Protein AF-A0A954F4W3-F1 (afdb_monomer_lite)

Sequence (181 aa):
MRTLLLSLFGSTILLACSSEPAPPAQDPSNETPPAQVLDAQRPLNFVAPLGWVEREPTQAMRAKEFVVGEAGENPLLVIVAHWPNGVGSLQDNLNRWKGQVGSDDPTLTEYTANGLLATVLDAEGTYQGMTGEAQEGSRLLAAYVESPAGRVDGVYTIKMSGSSEEVTPWVESFHEFIKGL

Structure (mmCIF, N/CA/C/O backbone):
data_AF-A0A954F4W3-F1
#
_entry.id   AF-A0A954F4W3-F1
#
loop_
_atom_site.group_PDB
_atom_site.id
_atom_site.type_symbol
_atom_site.label_atom_id
_atom_site.label_alt_id
_atom_site.label_comp_id
_atom_site.label_asym_id
_atom_site.label_entity_id
_atom_site.label_seq_id
_atom_site.pdbx_PDB_ins_code
_atom_site.Cartn_x
_atom_site.Cartn_y
_atom_site.Cartn_z
_atom_site.occupancy
_atom_site.B_iso_or_equiv
_atom_site.auth_seq_id
_atom_site.auth_comp_id
_atom_site.auth_asym_id
_atom_site.auth_atom_id
_atom_site.pdbx_PDB_model_num
ATOM 1 N N . MET A 1 1 ? 10.739 -8.227 -113.594 1.00 39.19 1 MET A N 1
ATOM 2 C CA . MET A 1 1 ? 11.773 -8.835 -114.460 1.00 39.19 1 MET A CA 1
ATOM 3 C C . MET A 1 1 ? 13.075 -8.082 -114.218 1.00 39.19 1 MET A C 1
ATOM 5 O O . MET A 1 1 ? 13.031 -6.861 -114.229 1.00 39.19 1 MET A O 1
ATOM 9 N N . ARG A 1 2 ? 14.177 -8.824 -114.031 1.00 38.78 2 ARG A N 1
ATOM 10 C CA . ARG A 1 2 ? 15.576 -8.413 -113.781 1.00 38.78 2 ARG A CA 1
ATOM 11 C C . ARG A 1 2 ? 15.995 -8.137 -112.333 1.00 38.78 2 ARG A C 1
ATOM 13 O O . ARG A 1 2 ? 15.214 -7.726 -111.491 1.00 38.78 2 ARG A O 1
ATOM 20 N N . THR A 1 3 ? 17.255 -8.479 -112.104 1.00 40.88 3 THR A N 1
ATOM 21 C CA . THR A 1 3 ? 17.837 -9.204 -110.970 1.00 40.88 3 THR A CA 1
ATOM 22 C C . THR A 1 3 ? 19.231 -8.619 -110.691 1.00 40.88 3 THR A C 1
ATOM 24 O O . THR A 1 3 ? 19.812 -8.038 -111.605 1.00 40.88 3 THR A O 1
ATOM 27 N N . LEU A 1 4 ? 19.771 -8.933 -109.502 1.00 41.62 4 LEU A N 1
ATOM 28 C CA . LEU A 1 4 ? 21.164 -8.825 -109.008 1.00 41.62 4 LEU A CA 1
ATOM 29 C C . LEU A 1 4 ? 21.648 -7.440 -108.536 1.00 41.62 4 LEU A C 1
ATOM 31 O O . LEU A 1 4 ? 21.244 -6.438 -109.106 1.00 41.62 4 LEU A O 1
ATOM 35 N N . LEU A 1 5 ? 22.618 -7.269 -107.621 1.00 44.59 5 LEU A N 1
ATOM 36 C CA . LEU A 1 5 ? 23.282 -7.984 -106.491 1.00 44.59 5 LEU A CA 1
ATOM 37 C C . LEU A 1 5 ? 24.664 -7.286 -106.342 1.00 44.59 5 LEU A C 1
ATOM 39 O O . LEU A 1 5 ? 25.296 -7.124 -107.380 1.00 44.59 5 LEU A O 1
ATOM 43 N N . LEU A 1 6 ? 25.124 -6.954 -105.117 1.00 36.81 6 LEU A N 1
ATOM 44 C CA . LEU A 1 6 ? 26.523 -6.795 -104.583 1.00 36.81 6 LEU A CA 1
ATOM 45 C C . LEU A 1 6 ? 26.567 -5.630 -103.558 1.00 36.81 6 LEU A C 1
ATOM 47 O O . LEU A 1 6 ? 26.129 -4.537 -103.891 1.00 36.81 6 LEU A O 1
ATOM 51 N N . SER A 1 7 ? 26.890 -5.812 -102.260 1.00 39.75 7 SER A N 1
ATOM 52 C CA . SER A 1 7 ? 28.219 -6.058 -101.621 1.00 39.75 7 SER A CA 1
ATOM 53 C C . SER A 1 7 ? 29.262 -4.972 -101.953 1.00 39.75 7 SER A C 1
ATOM 55 O O . SER A 1 7 ? 29.403 -4.649 -103.120 1.00 39.75 7 SER A O 1
ATOM 57 N N . LEU A 1 8 ? 30.081 -4.392 -101.059 1.00 39.44 8 LEU A N 1
ATOM 58 C CA . LEU A 1 8 ? 30.388 -4.547 -99.623 1.00 39.44 8 LEU A CA 1
ATOM 59 C C . LEU A 1 8 ? 31.300 -3.349 -99.188 1.00 39.44 8 LEU A C 1
ATOM 61 O O . LEU A 1 8 ? 31.829 -2.665 -100.060 1.00 39.44 8 LEU A O 1
ATOM 65 N N . PHE A 1 9 ? 31.576 -3.222 -97.875 1.00 40.16 9 PHE A N 1
ATOM 66 C CA . PHE A 1 9 ? 32.598 -2.386 -97.182 1.00 40.16 9 PHE A CA 1
ATOM 67 C C . PHE A 1 9 ? 32.405 -0.854 -97.186 1.00 40.16 9 PHE A C 1
ATOM 69 O O . PHE A 1 9 ? 32.064 -0.261 -98.194 1.00 40.16 9 PHE A O 1
ATOM 76 N N . GLY A 1 10 ? 32.649 -0.098 -96.115 1.00 33.91 10 GLY A N 1
ATOM 77 C CA . GLY A 1 10 ? 33.162 -0.361 -94.770 1.00 33.91 10 GLY A CA 1
ATOM 78 C C . GLY A 1 10 ? 33.492 0.994 -94.118 1.00 33.91 10 GLY A C 1
ATOM 79 O O . GLY A 1 10 ? 33.820 1.931 -94.836 1.00 33.91 10 GLY A O 1
ATOM 80 N N . SER A 1 11 ? 33.395 1.128 -92.793 1.00 43.56 11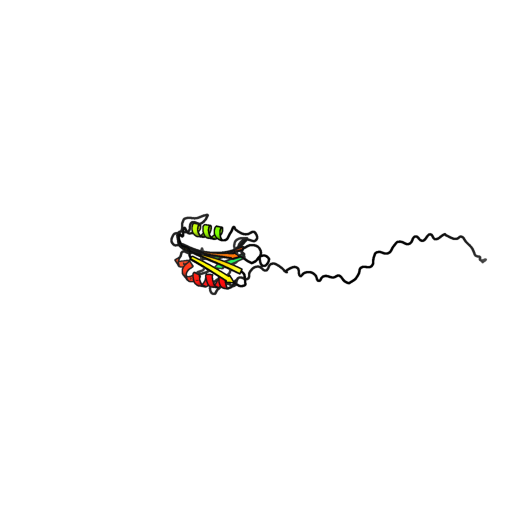 SER A N 1
ATOM 81 C CA . SER A 1 11 ? 34.326 1.971 -92.027 1.00 43.56 11 SER A CA 1
ATOM 82 C C . SER A 1 11 ? 34.156 1.765 -90.526 1.00 43.56 11 SER A C 1
ATOM 84 O O . SER A 1 11 ? 33.053 1.666 -89.995 1.00 43.56 11 SER A O 1
ATOM 86 N N . THR A 1 12 ? 35.307 1.662 -89.887 1.00 44.88 12 THR A N 1
ATOM 87 C CA . THR A 1 12 ? 35.590 1.227 -88.526 1.00 44.88 12 THR A CA 1
ATOM 88 C C . THR A 1 12 ? 35.232 2.311 -87.507 1.00 44.88 12 THR A C 1
ATOM 90 O O . THR A 1 12 ? 35.712 3.437 -87.613 1.00 44.88 12 THR A O 1
ATOM 93 N N . ILE A 1 13 ? 34.433 1.971 -86.491 1.00 53.12 13 ILE A N 1
ATOM 94 C CA . ILE A 1 13 ? 34.210 2.810 -85.304 1.00 53.12 13 ILE A CA 1
ATOM 95 C C . ILE A 1 13 ? 35.250 2.417 -84.250 1.00 53.12 13 ILE A C 1
ATOM 97 O O . ILE A 1 13 ? 35.349 1.252 -83.868 1.00 53.12 13 ILE A O 1
ATOM 101 N N . LEU A 1 14 ? 36.041 3.394 -83.802 1.00 46.94 14 LEU A N 1
ATOM 102 C CA . LEU A 1 14 ? 36.984 3.259 -82.694 1.00 46.94 14 LEU A CA 1
ATOM 103 C C . LEU A 1 14 ? 36.215 3.051 -81.379 1.00 46.94 14 LEU A C 1
ATOM 105 O O . LEU A 1 14 ? 35.498 3.941 -80.925 1.00 46.94 14 LEU A O 1
ATOM 109 N N . LEU A 1 15 ? 36.391 1.875 -80.772 1.00 41.41 15 LEU A N 1
ATOM 110 C CA . LEU A 1 15 ? 36.064 1.608 -79.372 1.00 41.41 15 LEU A CA 1
ATOM 111 C C . LEU A 1 15 ? 37.052 2.365 -78.475 1.00 41.41 15 LEU A C 1
ATOM 113 O O . LEU A 1 15 ? 38.248 2.077 -78.491 1.00 41.41 15 LEU A O 1
ATOM 117 N N . ALA A 1 16 ? 36.543 3.267 -77.640 1.00 42.44 16 ALA A N 1
ATOM 118 C CA . ALA A 1 16 ? 37.202 3.661 -76.402 1.00 42.44 16 ALA A CA 1
ATOM 119 C C . ALA A 1 16 ? 36.425 3.017 -75.245 1.00 42.44 16 ALA A C 1
ATOM 121 O O . ALA A 1 16 ? 35.358 3.489 -74.858 1.00 42.44 16 ALA A O 1
ATOM 122 N N . CYS A 1 17 ? 36.936 1.895 -74.736 1.00 36.06 17 CYS A N 1
ATOM 123 C CA . CYS A 1 17 ? 36.480 1.301 -73.485 1.00 36.06 17 CYS A CA 1
ATOM 124 C C . CYS A 1 17 ? 37.125 2.063 -72.322 1.00 36.06 17 CYS A C 1
ATOM 126 O O . CYS A 1 17 ? 38.333 1.956 -72.122 1.00 36.06 17 CYS A O 1
ATOM 128 N N . SER A 1 18 ? 36.334 2.790 -71.535 1.00 43.50 18 SER A N 1
ATOM 129 C CA . SER A 1 18 ? 36.716 3.155 -70.169 1.00 43.50 18 SER A CA 1
ATOM 130 C C . SER A 1 18 ? 36.106 2.128 -69.220 1.00 43.50 18 SER A C 1
ATOM 132 O O . SER A 1 18 ? 34.891 1.980 -69.148 1.00 43.50 18 SER A O 1
ATOM 134 N N . SER A 1 19 ? 36.966 1.377 -68.540 1.00 50.88 19 SER A N 1
ATOM 135 C CA . SER A 1 19 ? 36.615 0.428 -67.486 1.00 50.88 19 SER A CA 1
ATOM 136 C C . SER A 1 19 ? 36.290 1.171 -66.188 1.00 50.88 19 SER A C 1
ATOM 138 O O . SER A 1 19 ? 37.152 1.863 -65.645 1.00 50.88 19 SER A O 1
ATOM 140 N N . GLU A 1 20 ? 35.065 1.011 -65.698 1.00 57.09 20 GLU A N 1
ATOM 141 C CA . GLU A 1 20 ? 34.613 1.465 -64.379 1.00 57.09 20 GLU A CA 1
ATOM 142 C C . GLU A 1 20 ? 35.130 0.498 -63.290 1.00 57.09 20 GLU A C 1
ATOM 144 O O . GLU A 1 20 ? 35.130 -0.717 -63.521 1.00 57.09 20 GLU A O 1
ATOM 149 N N . PRO A 1 21 ? 35.625 0.972 -62.129 1.00 49.41 21 PRO A N 1
ATOM 150 C CA . PRO A 1 21 ? 36.117 0.077 -61.089 1.00 49.41 21 PRO A CA 1
ATOM 151 C C . PRO A 1 21 ? 34.953 -0.633 -60.386 1.00 49.41 21 PRO A C 1
ATOM 153 O O . PRO A 1 21 ? 33.940 -0.022 -60.051 1.00 49.41 21 PRO A O 1
ATOM 156 N N . ALA A 1 22 ? 35.118 -1.933 -60.142 1.00 51.53 22 ALA A N 1
ATOM 157 C CA . ALA A 1 22 ? 34.153 -2.739 -59.406 1.00 51.53 22 ALA A CA 1
ATOM 158 C C . ALA A 1 22 ? 34.025 -2.270 -57.938 1.00 51.53 22 ALA A C 1
ATOM 160 O O . ALA A 1 22 ? 35.031 -1.883 -57.334 1.00 51.53 22 ALA A O 1
ATOM 161 N N . PRO A 1 23 ? 32.821 -2.334 -57.339 1.00 55.75 23 PRO A N 1
ATOM 162 C CA . PRO A 1 23 ? 32.640 -2.076 -55.914 1.00 55.75 23 PRO A CA 1
ATOM 163 C C . PRO A 1 23 ? 33.384 -3.129 -55.070 1.00 55.75 23 PRO A C 1
ATOM 165 O O . PRO A 1 23 ? 33.550 -4.269 -55.516 1.00 55.75 23 PRO A O 1
ATOM 168 N N . PRO A 1 24 ? 33.848 -2.778 -53.857 1.00 46.62 24 PRO A N 1
ATOM 169 C CA . PRO A 1 24 ? 34.595 -3.703 -53.017 1.00 46.62 24 PRO A CA 1
ATOM 170 C C . PRO A 1 24 ? 33.722 -4.893 -52.598 1.00 46.62 24 PRO A C 1
ATOM 172 O O . PRO A 1 24 ? 32.568 -4.731 -52.201 1.00 46.62 24 PRO A O 1
ATOM 175 N N . ALA A 1 25 ? 34.300 -6.092 -52.678 1.00 49.34 25 ALA A N 1
ATOM 176 C CA . ALA A 1 25 ? 33.696 -7.323 -52.189 1.00 49.34 25 ALA A CA 1
ATOM 177 C C . ALA A 1 25 ? 33.474 -7.239 -50.669 1.00 49.34 25 ALA A C 1
ATOM 179 O O . ALA A 1 25 ? 34.405 -6.936 -49.921 1.00 49.34 25 ALA A O 1
ATOM 180 N N . GLN A 1 26 ? 32.245 -7.501 -50.218 1.00 47.31 26 GLN A N 1
ATOM 181 C CA . GLN A 1 26 ? 31.920 -7.617 -48.799 1.00 47.31 26 GLN A CA 1
ATOM 182 C C . GLN A 1 26 ? 32.343 -9.001 -48.286 1.00 47.31 26 GLN A C 1
ATOM 184 O O . GLN A 1 26 ? 31.954 -10.026 -48.844 1.00 47.31 26 GLN A O 1
ATOM 189 N N . ASP A 1 27 ? 33.162 -9.008 -47.237 1.00 49.12 27 ASP A N 1
ATOM 190 C CA . ASP A 1 27 ? 33.569 -10.189 -46.473 1.00 49.12 27 ASP A CA 1
ATOM 191 C C . ASP A 1 27 ? 32.347 -10.773 -45.729 1.00 49.12 27 ASP A C 1
ATOM 193 O O . ASP A 1 27 ? 31.672 -10.018 -45.022 1.00 49.12 27 ASP A O 1
ATOM 197 N N . PRO A 1 28 ? 32.017 -12.074 -45.855 1.00 49.97 28 PRO A N 1
ATOM 198 C CA . PRO A 1 28 ? 30.838 -12.653 -45.210 1.00 49.97 28 PRO A CA 1
ATOM 199 C C . PRO A 1 28 ? 31.025 -12.940 -43.707 1.00 49.97 28 PRO A C 1
ATOM 201 O O . PRO A 1 28 ? 30.195 -13.620 -43.109 1.00 49.97 28 PRO A O 1
ATOM 204 N N . SER A 1 29 ? 32.087 -12.443 -43.068 1.00 50.00 29 SER A N 1
ATOM 205 C CA . SER A 1 29 ? 32.498 -12.897 -41.731 1.00 50.00 29 SER A CA 1
ATOM 206 C C . SER A 1 29 ? 32.352 -11.843 -40.629 1.00 50.00 29 SER A C 1
ATOM 208 O O . SER A 1 29 ? 33.219 -11.743 -39.764 1.00 50.00 29 SER A O 1
ATOM 210 N N . ASN A 1 30 ? 31.278 -11.046 -40.633 1.00 48.19 30 ASN A N 1
ATOM 211 C CA . ASN A 1 30 ? 30.960 -10.189 -39.483 1.00 48.19 30 ASN A CA 1
ATOM 212 C C . ASN A 1 30 ? 29.452 -9.947 -39.310 1.00 48.19 30 ASN A C 1
ATOM 214 O O . ASN A 1 30 ? 29.000 -8.809 -39.199 1.00 48.19 30 ASN A O 1
ATOM 218 N N . GLU A 1 31 ? 28.662 -11.020 -39.269 1.00 47.19 31 GLU A N 1
ATOM 219 C CA . GLU A 1 31 ? 27.341 -10.955 -38.645 1.00 47.19 31 GLU A CA 1
ATOM 220 C C . GLU A 1 31 ? 27.507 -11.228 -37.148 1.00 47.19 31 GLU A C 1
ATOM 222 O O . GLU A 1 31 ? 27.496 -12.367 -36.682 1.00 47.19 31 GLU A O 1
ATOM 227 N N . THR A 1 32 ? 27.685 -10.157 -36.372 1.00 50.59 32 THR A N 1
ATOM 228 C CA . THR A 1 32 ? 27.298 -10.185 -34.960 1.00 50.59 32 THR A CA 1
ATOM 229 C C . THR A 1 32 ? 25.833 -10.630 -34.932 1.00 50.59 32 THR A C 1
ATOM 231 O O . THR A 1 32 ? 25.023 -9.988 -35.610 1.00 50.59 32 THR A O 1
ATOM 234 N N . PRO A 1 33 ? 25.460 -11.702 -34.202 1.00 55.59 33 PRO A N 1
ATOM 235 C CA . PRO A 1 33 ? 24.056 -12.058 -34.038 1.00 55.59 33 PRO A CA 1
ATOM 236 C C . PRO A 1 33 ? 23.304 -10.804 -33.598 1.00 55.59 33 PRO A C 1
ATOM 238 O O . PRO A 1 33 ? 23.875 -10.052 -32.799 1.00 55.59 33 PRO A O 1
ATOM 241 N N . PRO A 1 34 ? 22.072 -10.543 -34.074 1.00 49.78 34 PRO A N 1
ATOM 242 C CA . PRO A 1 34 ? 21.285 -9.454 -33.526 1.00 49.78 34 PRO A CA 1
ATOM 243 C C . PRO A 1 34 ? 21.339 -9.604 -32.011 1.00 49.78 34 PRO A C 1
ATOM 245 O O . PRO A 1 34 ? 20.929 -10.642 -31.481 1.00 49.78 34 PRO A O 1
ATOM 248 N N . ALA A 1 35 ? 21.931 -8.617 -31.326 1.00 53.00 35 ALA A N 1
ATOM 249 C CA . ALA A 1 35 ? 21.759 -8.495 -29.893 1.00 53.00 35 ALA A CA 1
ATOM 250 C C . ALA A 1 35 ? 20.258 -8.629 -29.700 1.00 53.00 35 ALA A C 1
ATOM 252 O O . ALA A 1 35 ? 19.507 -7.895 -30.349 1.00 53.00 35 ALA A O 1
ATOM 253 N N . GLN A 1 36 ? 19.837 -9.649 -28.952 1.00 48.06 36 GLN A N 1
ATOM 254 C CA . GLN A 1 36 ? 18.427 -9.850 -28.692 1.00 48.06 36 GLN A CA 1
ATOM 255 C C . GLN A 1 36 ? 17.942 -8.515 -28.152 1.00 48.06 36 GLN A C 1
ATOM 257 O O . GLN A 1 36 ? 18.393 -8.081 -27.092 1.00 48.06 36 GLN A O 1
ATOM 262 N N . VAL A 1 37 ? 17.142 -7.812 -28.955 1.00 46.34 37 VAL A N 1
ATOM 263 C CA . VAL A 1 37 ? 16.407 -6.646 -28.496 1.00 46.34 37 VAL A CA 1
ATOM 264 C C . VAL A 1 37 ? 15.700 -7.191 -27.276 1.00 46.34 37 VAL A C 1
ATOM 266 O O . VAL A 1 37 ? 14.956 -8.159 -27.428 1.00 46.34 37 VAL A O 1
ATOM 269 N N . LEU A 1 38 ? 16.083 -6.727 -26.083 1.00 45.88 38 LEU A N 1
ATOM 270 C CA . LEU A 1 38 ? 15.516 -7.234 -24.845 1.00 45.88 38 LEU A CA 1
ATOM 271 C C . LEU A 1 38 ? 14.012 -7.040 -24.990 1.00 45.88 38 LEU A C 1
ATOM 273 O O . LEU A 1 38 ? 13.512 -5.918 -25.061 1.00 45.88 38 LEU A O 1
ATOM 277 N N . ASP A 1 39 ? 13.367 -8.170 -25.225 1.00 45.00 39 ASP A N 1
ATOM 278 C CA . ASP A 1 39 ? 12.029 -8.280 -25.761 1.00 45.00 39 ASP A CA 1
ATOM 279 C C . ASP A 1 39 ? 11.074 -7.669 -24.735 1.00 45.00 39 ASP A C 1
ATOM 281 O O . ASP A 1 39 ? 11.239 -7.912 -23.541 1.00 45.00 39 ASP A O 1
ATOM 285 N N . ALA A 1 40 ? 10.154 -6.829 -25.212 1.00 45.03 40 ALA A N 1
ATOM 286 C CA . ALA A 1 40 ? 9.082 -6.130 -24.500 1.00 45.03 40 ALA A CA 1
ATOM 287 C C . ALA A 1 40 ? 9.103 -6.187 -22.955 1.00 45.03 40 ALA A C 1
ATOM 289 O O . ALA A 1 40 ? 8.853 -7.232 -22.351 1.00 45.03 40 ALA A O 1
ATOM 290 N N . GLN A 1 41 ? 9.254 -5.015 -22.326 1.00 52.56 41 GLN A N 1
ATOM 291 C CA . GLN A 1 41 ? 8.902 -4.756 -20.925 1.00 52.56 41 GLN A CA 1
ATOM 292 C C . GLN A 1 41 ? 7.586 -5.467 -20.580 1.00 52.56 41 GLN A C 1
ATOM 294 O O . GLN A 1 41 ? 6.506 -5.032 -20.987 1.00 52.56 41 GLN A O 1
ATOM 299 N N . ARG A 1 42 ? 7.659 -6.601 -19.877 1.00 58.41 42 ARG A N 1
ATOM 300 C CA . ARG A 1 42 ? 6.444 -7.301 -19.468 1.00 58.41 42 ARG A CA 1
ATOM 301 C C . ARG A 1 42 ? 5.848 -6.534 -18.292 1.00 58.41 42 ARG A C 1
ATOM 303 O O . ARG A 1 42 ? 6.557 -6.349 -17.299 1.00 58.41 42 ARG A O 1
ATOM 310 N N . PRO A 1 43 ? 4.576 -6.103 -18.364 1.00 67.44 43 PRO A N 1
ATOM 311 C CA . PRO A 1 43 ? 3.887 -5.641 -17.170 1.00 67.44 43 PRO A CA 1
ATOM 312 C C . PRO A 1 43 ? 3.954 -6.744 -16.111 1.00 67.44 43 PRO A C 1
ATOM 314 O O . PRO A 1 43 ? 3.931 -7.935 -16.442 1.00 67.44 43 PRO A O 1
ATOM 317 N N . LEU A 1 44 ? 4.080 -6.346 -14.844 1.00 83.12 44 LEU A N 1
ATOM 318 C CA . LEU A 1 44 ? 4.079 -7.304 -13.745 1.00 83.12 44 LEU A CA 1
ATOM 319 C C . LEU A 1 44 ? 2.789 -8.124 -13.781 1.00 83.12 44 LEU A C 1
ATOM 321 O O . LEU A 1 44 ? 1.711 -7.605 -14.082 1.00 83.12 44 LEU A O 1
ATOM 325 N N . ASN A 1 45 ? 2.914 -9.419 -13.503 1.00 84.50 45 ASN A N 1
ATOM 326 C CA . ASN A 1 45 ? 1.752 -10.280 -13.396 1.00 84.50 45 ASN A CA 1
ATOM 327 C C . ASN A 1 45 ? 1.193 -10.170 -11.980 1.00 84.50 45 ASN A C 1
ATOM 329 O O . ASN A 1 45 ? 1.900 -10.433 -11.015 1.00 84.50 45 ASN A O 1
ATOM 333 N N . PHE A 1 46 ? -0.082 -9.819 -11.868 1.00 90.88 46 PHE A N 1
ATOM 334 C CA . PHE A 1 46 ? -0.769 -9.712 -10.589 1.00 90.88 46 PHE A CA 1
ATOM 335 C C . PHE A 1 46 ? -1.780 -10.845 -10.494 1.00 90.88 46 PHE A C 1
ATOM 337 O O . PHE A 1 46 ? -2.729 -10.892 -11.276 1.00 90.88 46 PHE A O 1
ATOM 344 N N . VAL A 1 47 ? -1.573 -11.759 -9.549 1.00 90.88 47 VAL A N 1
ATOM 345 C CA . VAL A 1 47 ? -2.517 -12.846 -9.276 1.00 90.88 47 VAL A CA 1
ATOM 346 C C . VAL A 1 47 ? -3.343 -12.459 -8.061 1.00 90.88 47 VAL A C 1
ATOM 348 O O . VAL A 1 47 ? -2.801 -12.286 -6.973 1.00 90.88 47 VAL A O 1
ATOM 351 N N . ALA A 1 48 ? -4.650 -12.307 -8.255 1.00 91.19 48 ALA A N 1
ATOM 352 C CA . ALA A 1 48 ? -5.570 -11.981 -7.176 1.00 91.19 48 ALA A CA 1
ATOM 353 C C . ALA A 1 48 ? -5.577 -13.101 -6.111 1.00 91.19 48 ALA A C 1
ATOM 355 O O . ALA A 1 48 ? -5.753 -14.273 -6.468 1.00 91.19 48 ALA A O 1
ATOM 356 N N . PRO A 1 49 ? -5.413 -12.775 -4.816 1.00 94.12 49 PRO A N 1
ATOM 357 C CA . PRO A 1 49 ? -5.671 -13.708 -3.727 1.00 94.12 49 PRO A CA 1
ATOM 358 C C . PRO A 1 49 ? -7.121 -14.205 -3.722 1.00 94.12 49 PRO A C 1
ATOM 360 O O . PRO A 1 49 ? -8.019 -13.611 -4.324 1.00 94.12 49 PRO A O 1
ATOM 363 N N . LEU A 1 50 ? -7.374 -15.291 -2.988 1.00 92.12 50 LEU A N 1
ATOM 364 C CA . LEU A 1 50 ? -8.731 -15.799 -2.799 1.00 92.12 50 LEU A CA 1
ATOM 365 C C . LEU A 1 50 ? -9.640 -14.711 -2.200 1.00 92.12 50 LEU A C 1
ATOM 367 O O . LEU A 1 50 ? -9.274 -14.041 -1.238 1.00 92.12 50 LEU A O 1
ATOM 371 N N . GLY A 1 51 ? -10.840 -14.565 -2.762 1.00 91.12 51 GLY A N 1
ATOM 372 C CA . GLY A 1 51 ? -11.830 -13.582 -2.309 1.00 91.12 51 GLY A CA 1
ATOM 373 C C . GLY A 1 51 ? -11.661 -12.184 -2.908 1.00 91.12 51 GLY A C 1
ATOM 374 O O . GLY A 1 51 ? -12.534 -11.347 -2.704 1.00 91.12 51 GLY A O 1
ATOM 375 N N . TRP A 1 52 ? -10.595 -11.935 -3.674 1.00 96.25 52 TRP A N 1
ATOM 376 C CA . TRP A 1 52 ? -10.425 -10.694 -4.424 1.00 96.25 52 TRP A CA 1
ATOM 377 C C . TRP A 1 52 ? -11.049 -10.849 -5.811 1.00 96.25 52 TRP A C 1
ATOM 379 O O . TRP A 1 52 ? -10.805 -11.834 -6.510 1.00 96.25 52 TRP A O 1
ATOM 389 N N . VAL A 1 53 ? -11.846 -9.868 -6.227 1.00 94.88 53 VAL A N 1
ATOM 390 C CA . VAL A 1 53 ? -12.501 -9.862 -7.540 1.00 94.88 53 VAL A CA 1
ATOM 391 C C . VAL A 1 53 ? -11.898 -8.751 -8.384 1.00 94.88 53 VAL A C 1
ATOM 393 O O . VAL A 1 53 ? -12.049 -7.574 -8.066 1.00 94.88 53 VAL A O 1
ATOM 396 N N . GLU A 1 54 ? -11.205 -9.113 -9.462 1.00 94.44 54 GLU A N 1
ATOM 397 C CA . GLU A 1 54 ? -10.682 -8.129 -10.410 1.00 94.44 54 GLU A CA 1
ATOM 398 C C . GLU A 1 54 ? -11.828 -7.406 -11.126 1.00 94.44 54 GLU A C 1
ATOM 400 O O . GLU A 1 54 ? -12.815 -8.024 -11.536 1.00 94.44 54 GLU A O 1
ATOM 405 N N . ARG A 1 55 ? -11.682 -6.091 -11.297 1.00 92.31 55 ARG A N 1
ATOM 406 C CA . ARG A 1 55 ? -12.561 -5.276 -12.131 1.00 92.31 55 ARG A CA 1
ATOM 407 C C . ARG A 1 55 ? -11.757 -4.399 -13.077 1.00 92.31 55 ARG A C 1
ATOM 409 O O . ARG A 1 55 ? -10.585 -4.114 -12.839 1.00 92.31 55 ARG A O 1
ATOM 416 N N . GLU A 1 56 ? -12.425 -3.930 -14.124 1.00 91.94 56 GLU A N 1
ATOM 417 C CA . GLU A 1 56 ? -11.833 -2.980 -15.063 1.00 91.94 56 GLU A CA 1
ATOM 418 C C . GLU A 1 56 ? -11.374 -1.707 -14.329 1.00 91.94 56 GLU A C 1
ATOM 420 O O . GLU A 1 56 ? -12.178 -1.087 -13.616 1.00 91.94 56 GLU A O 1
ATOM 425 N N . PRO A 1 57 ? -10.097 -1.302 -14.470 1.00 91.19 57 PRO A N 1
ATOM 426 C CA . PRO A 1 57 ? -9.592 -0.109 -13.815 1.00 91.19 57 PRO A CA 1
ATOM 427 C C . PRO A 1 57 ? -10.321 1.149 -14.285 1.00 91.19 57 PRO A C 1
ATOM 429 O O . PRO A 1 57 ? -10.507 1.397 -15.475 1.00 91.19 57 PRO A O 1
ATOM 432 N N . THR A 1 58 ? -10.700 1.995 -13.334 1.00 84.06 58 THR A N 1
ATOM 433 C CA . THR A 1 58 ? -11.539 3.174 -13.622 1.00 84.06 58 THR A CA 1
ATOM 434 C C . THR A 1 58 ? -10.744 4.421 -14.027 1.00 84.06 58 THR A C 1
ATOM 436 O O . THR A 1 58 ? -11.331 5.454 -14.347 1.00 84.06 58 THR A O 1
ATOM 439 N N . GLN A 1 59 ? -9.406 4.364 -13.994 1.00 85.44 59 GLN A N 1
ATOM 440 C CA . GLN A 1 59 ? -8.515 5.505 -14.240 1.00 85.44 59 GLN A CA 1
ATOM 441 C C . GLN A 1 59 ? -7.248 5.071 -14.986 1.00 85.44 59 GLN A C 1
ATOM 443 O O . GLN A 1 59 ? -6.694 4.016 -14.696 1.00 85.44 59 GLN A O 1
ATOM 448 N N . ALA A 1 60 ? -6.739 5.927 -15.879 1.00 73.31 60 ALA A N 1
ATOM 449 C CA . ALA A 1 60 ? -5.644 5.599 -16.804 1.00 73.31 60 ALA A CA 1
ATOM 450 C C . ALA A 1 60 ? -4.323 5.153 -16.141 1.00 73.31 60 ALA A C 1
ATOM 452 O O . ALA A 1 60 ? -3.547 4.437 -16.759 1.00 73.31 60 ALA A O 1
ATOM 453 N N . MET A 1 61 ? -4.065 5.561 -14.894 1.00 80.88 61 MET A N 1
ATOM 454 C CA . MET A 1 61 ? -2.844 5.193 -14.157 1.00 80.88 61 MET A CA 1
ATOM 455 C C . MET A 1 61 ? -2.961 3.867 -13.386 1.00 80.88 61 MET A C 1
ATOM 457 O O . MET A 1 61 ? -1.982 3.404 -12.800 1.00 80.88 61 MET A O 1
ATOM 461 N N . ARG A 1 62 ? -4.155 3.264 -13.333 1.00 90.50 62 ARG A N 1
ATOM 462 C CA . ARG A 1 62 ? -4.413 2.020 -12.601 1.00 90.50 62 ARG A CA 1
ATOM 463 C C . ARG A 1 62 ? -4.156 0.833 -13.526 1.00 90.50 62 ARG A C 1
ATOM 465 O O . ARG A 1 62 ? -4.880 0.632 -14.492 1.00 90.50 62 ARG A O 1
ATOM 472 N N . ALA A 1 63 ? -3.130 0.049 -13.215 1.00 91.62 63 ALA A N 1
ATOM 473 C CA . ALA A 1 63 ? -2.805 -1.180 -13.930 1.00 91.62 63 ALA A CA 1
ATOM 474 C C . ALA A 1 63 ? -3.770 -2.320 -13.571 1.00 91.62 63 ALA A C 1
ATOM 476 O O . ALA A 1 63 ? -4.127 -3.117 -14.435 1.00 91.62 63 ALA A O 1
ATOM 477 N N . LYS A 1 64 ? -4.188 -2.392 -12.300 1.00 95.12 64 LYS A N 1
ATOM 478 C CA . LYS A 1 64 ? -5.187 -3.343 -11.795 1.00 95.12 64 LYS A CA 1
ATOM 479 C C . LYS A 1 64 ? -6.052 -2.705 -10.722 1.00 95.12 64 LYS A C 1
ATOM 481 O O . LYS A 1 64 ? -5.619 -1.797 -10.007 1.00 95.12 64 LYS A O 1
ATOM 486 N N . GLU A 1 65 ? -7.262 -3.227 -10.592 1.00 95.62 65 GLU A N 1
ATOM 487 C CA . GLU A 1 65 ? -8.213 -2.832 -9.567 1.00 95.62 65 GLU A CA 1
ATOM 488 C C . GLU A 1 65 ? -8.965 -4.072 -9.083 1.00 95.62 65 GLU A C 1
ATOM 490 O O . GLU A 1 65 ? -9.533 -4.814 -9.882 1.00 95.62 65 GLU A O 1
ATOM 495 N N . PHE A 1 66 ? -8.952 -4.309 -7.775 1.00 96.00 66 PHE A N 1
ATOM 496 C CA . PHE A 1 66 ? -9.627 -5.444 -7.156 1.00 96.00 66 PHE A CA 1
ATOM 497 C C . PHE A 1 66 ? -10.644 -4.945 -6.140 1.00 96.00 66 PHE A C 1
ATOM 499 O O . PHE A 1 66 ? -10.364 -4.019 -5.382 1.00 96.00 66 PHE A O 1
ATOM 506 N N . VAL A 1 67 ? -11.810 -5.576 -6.116 1.00 95.25 67 VAL A N 1
ATOM 507 C CA . VAL A 1 67 ? -12.785 -5.460 -5.034 1.00 95.25 67 VAL A CA 1
ATOM 508 C C . VAL A 1 67 ? -12.461 -6.520 -3.992 1.00 95.25 67 VAL A C 1
ATOM 510 O O . VAL A 1 67 ? -12.270 -7.689 -4.337 1.00 95.25 67 VAL A O 1
ATOM 513 N N . VAL A 1 68 ? -12.415 -6.106 -2.731 1.00 93.19 68 VAL A N 1
ATOM 514 C CA . VAL A 1 68 ? -12.287 -6.991 -1.570 1.00 93.19 68 VAL A CA 1
ATOM 515 C C . VAL A 1 68 ? -13.461 -6.744 -0.626 1.00 93.19 68 VAL A C 1
ATOM 517 O O . VAL A 1 68 ? -13.951 -5.622 -0.522 1.00 93.19 68 VAL A O 1
ATOM 520 N N . GLY A 1 69 ? -13.934 -7.787 0.053 1.00 85.44 69 GLY A N 1
ATOM 521 C CA . GLY A 1 69 ? -15.124 -7.682 0.900 1.00 85.44 69 GLY A CA 1
ATOM 522 C C . GLY A 1 69 ? -16.435 -7.701 0.123 1.00 85.44 69 GLY A C 1
ATOM 523 O O . GLY A 1 69 ? -16.532 -8.271 -0.966 1.00 85.44 69 GLY A O 1
ATOM 524 N N . GLU A 1 70 ? -17.475 -7.138 0.734 1.00 79.56 70 GLU A N 1
ATOM 525 C CA . GLU A 1 70 ? -18.813 -7.140 0.151 1.00 79.56 70 GLU A CA 1
ATOM 526 C C . GLU A 1 70 ? -18.907 -6.194 -1.052 1.00 79.56 70 GLU A C 1
ATOM 528 O O . GLU A 1 70 ? -18.387 -5.076 -1.056 1.00 79.56 70 GLU A O 1
ATOM 533 N N . ALA A 1 71 ? -19.611 -6.645 -2.089 1.00 70.75 71 ALA A N 1
ATOM 534 C CA . ALA A 1 71 ? -19.974 -5.787 -3.204 1.00 70.75 71 ALA A CA 1
ATOM 535 C C . ALA A 1 71 ? -21.076 -4.808 -2.762 1.00 70.75 71 ALA A C 1
ATOM 537 O O . ALA A 1 71 ? -22.068 -5.209 -2.160 1.00 70.75 71 ALA A O 1
ATOM 538 N N . GLY A 1 72 ? -20.928 -3.531 -3.105 1.00 69.50 72 GLY A N 1
ATOM 539 C CA . GLY A 1 72 ? -21.883 -2.481 -2.756 1.00 69.50 72 GLY A CA 1
ATOM 540 C C . GLY A 1 72 ? -21.617 -1.201 -3.541 1.00 69.50 72 GLY A C 1
ATOM 541 O O . GLY A 1 72 ? -20.822 -1.203 -4.480 1.00 69.50 72 GLY A O 1
ATOM 542 N N . GLU A 1 73 ? -22.274 -0.102 -3.165 1.00 73.31 73 GLU A N 1
ATOM 543 C CA . GLU A 1 73 ? -22.081 1.196 -3.833 1.00 73.31 73 GLU A CA 1
ATOM 544 C C . GLU A 1 73 ? -20.669 1.764 -3.611 1.00 73.31 73 GLU A C 1
ATOM 546 O O . GLU A 1 73 ? -20.119 2.402 -4.506 1.00 73.31 73 GLU A O 1
ATOM 551 N N . ASN A 1 74 ? -20.054 1.465 -2.460 1.00 81.25 74 ASN A N 1
ATOM 552 C CA . ASN A 1 74 ? -18.699 1.887 -2.095 1.00 81.25 74 ASN A CA 1
ATOM 553 C C . ASN A 1 74 ? -17.875 0.681 -1.611 1.00 81.25 74 ASN A C 1
ATOM 555 O O . ASN A 1 74 ? -17.663 0.532 -0.411 1.00 81.25 74 ASN A O 1
ATOM 559 N N . PRO A 1 75 ? -17.455 -0.222 -2.514 1.00 89.94 75 PRO A N 1
ATOM 560 C CA . PRO A 1 75 ? -16.679 -1.390 -2.122 1.00 89.94 75 PRO A CA 1
ATOM 561 C C . PRO A 1 75 ? -15.271 -0.990 -1.663 1.00 89.94 75 PRO A C 1
ATOM 563 O O . PRO A 1 75 ? -14.703 -0.018 -2.171 1.00 89.94 75 PRO A O 1
ATOM 566 N N . LEU A 1 76 ? -14.668 -1.791 -0.780 1.00 94.00 76 LEU A N 1
ATOM 567 C CA . LEU A 1 76 ? -13.247 -1.671 -0.465 1.00 94.00 76 LEU A CA 1
ATOM 568 C C . LEU A 1 76 ? -12.420 -2.117 -1.680 1.00 94.00 76 LEU A C 1
ATOM 570 O O . LEU A 1 76 ? -12.672 -3.160 -2.288 1.00 94.00 76 LEU A O 1
ATOM 574 N N . LEU A 1 77 ? -11.436 -1.299 -2.054 1.00 95.31 77 LEU A N 1
ATOM 575 C CA . LEU A 1 77 ? -10.642 -1.503 -3.262 1.00 95.31 77 LEU A CA 1
ATOM 576 C C . LEU A 1 77 ? -9.169 -1.717 -2.943 1.00 95.31 77 LEU A C 1
ATOM 578 O O . LEU A 1 77 ? -8.596 -1.026 -2.099 1.00 95.31 77 LEU A O 1
ATOM 582 N N . VAL A 1 78 ? -8.541 -2.589 -3.728 1.00 97.44 78 VAL A N 1
ATOM 583 C CA . VAL A 1 78 ? -7.089 -2.634 -3.892 1.00 97.44 78 VAL A CA 1
ATOM 584 C C . VAL A 1 78 ? -6.740 -2.087 -5.261 1.00 97.44 78 VAL A C 1
ATOM 586 O O . VAL A 1 78 ? -7.174 -2.608 -6.288 1.00 97.44 78 VAL A O 1
ATOM 589 N N . ILE A 1 79 ? -5.950 -1.020 -5.277 1.00 96.56 79 ILE A N 1
ATOM 590 C CA . ILE A 1 79 ? -5.566 -0.324 -6.501 1.00 96.56 79 ILE A CA 1
ATOM 591 C C . ILE A 1 79 ? -4.079 -0.534 -6.731 1.00 96.56 79 ILE A C 1
ATOM 593 O O . ILE A 1 79 ? -3.261 -0.133 -5.902 1.00 96.56 79 ILE A O 1
ATOM 597 N N . VAL A 1 80 ? -3.736 -1.101 -7.883 1.00 96.50 80 VAL A N 1
ATOM 598 C CA . VAL A 1 80 ? -2.364 -1.193 -8.381 1.00 96.50 80 VAL A CA 1
ATOM 599 C C . VAL A 1 80 ? -2.172 -0.081 -9.404 1.00 96.50 80 VAL A C 1
ATOM 601 O O . VAL A 1 80 ? -2.779 -0.110 -10.475 1.00 96.50 80 VAL A O 1
ATOM 604 N N . ALA A 1 81 ? -1.331 0.900 -9.097 1.00 94.69 81 ALA A N 1
ATOM 605 C CA . ALA A 1 81 ? -0.981 1.979 -10.016 1.00 94.69 81 ALA A CA 1
ATOM 606 C C . ALA A 1 81 ? 0.460 1.824 -10.506 1.00 94.69 81 ALA A C 1
ATOM 608 O O . ALA A 1 81 ? 1.353 1.543 -9.706 1.00 94.69 81 ALA A O 1
ATOM 609 N N . HIS A 1 82 ? 0.674 2.024 -11.808 1.00 93.00 82 HIS A N 1
ATOM 610 C CA . HIS A 1 82 ? 2.000 2.005 -12.428 1.00 93.00 82 HIS A CA 1
ATOM 611 C C . HIS A 1 82 ? 2.454 3.431 -12.719 1.00 93.00 82 HIS A C 1
ATOM 613 O O . HIS A 1 82 ? 1.710 4.218 -13.301 1.00 93.00 82 HIS A O 1
ATOM 619 N N . TRP A 1 83 ? 3.684 3.756 -12.336 1.00 92.50 83 TRP A N 1
ATOM 620 C CA . TRP A 1 83 ? 4.289 5.070 -12.514 1.00 92.50 83 TRP A CA 1
ATOM 621 C C . TRP A 1 83 ? 5.561 4.933 -13.356 1.00 92.50 83 TRP A C 1
ATOM 623 O O . TRP A 1 83 ? 6.646 4.836 -12.780 1.00 92.50 83 TRP A O 1
ATOM 633 N N . PRO A 1 84 ? 5.463 4.943 -14.701 1.00 89.06 84 PRO A N 1
ATOM 634 C CA . PRO A 1 84 ? 6.607 4.705 -15.591 1.00 89.06 84 PRO A CA 1
ATOM 635 C C . PRO A 1 84 ? 7.767 5.686 -15.377 1.00 89.06 84 PRO A C 1
ATOM 637 O O . PRO A 1 84 ? 8.929 5.317 -15.485 1.00 89.06 84 PRO A O 1
ATOM 640 N N . ASN A 1 85 ? 7.441 6.929 -15.012 1.00 89.44 85 ASN A N 1
ATOM 641 C CA . ASN A 1 85 ? 8.409 7.998 -14.751 1.00 89.44 85 ASN A CA 1
ATOM 642 C C . ASN A 1 85 ? 8.711 8.184 -13.249 1.00 89.44 85 ASN A C 1
ATOM 644 O O . ASN A 1 85 ? 9.307 9.188 -12.861 1.00 89.44 85 ASN A O 1
ATOM 648 N N . GLY A 1 86 ? 8.269 7.252 -12.400 1.00 89.94 86 GLY A N 1
ATOM 649 C CA . GLY A 1 86 ? 8.343 7.368 -10.944 1.00 89.94 86 GLY A CA 1
ATOM 650 C C . GLY A 1 86 ? 7.244 8.245 -10.329 1.00 89.94 86 GLY A C 1
ATOM 651 O O . GLY A 1 86 ? 6.486 8.924 -11.024 1.00 89.94 86 GLY A O 1
ATOM 652 N N . VAL A 1 87 ? 7.149 8.218 -8.995 1.00 92.69 87 VAL A N 1
ATOM 653 C CA . VAL A 1 87 ? 6.170 8.992 -8.202 1.00 92.69 87 VAL A CA 1
ATOM 654 C C . VAL A 1 87 ? 6.802 9.535 -6.909 1.00 92.69 87 VAL A C 1
ATOM 656 O O . VAL A 1 87 ? 6.239 9.442 -5.819 1.00 92.69 87 VAL A O 1
ATOM 659 N N . GLY A 1 88 ? 8.006 10.101 -7.028 1.00 94.62 88 GLY A N 1
ATOM 660 C CA . GLY A 1 88 ? 8.850 10.475 -5.883 1.00 94.62 88 GLY A CA 1
ATOM 661 C C . GLY A 1 88 ? 9.609 9.277 -5.306 1.00 94.62 88 GLY A C 1
ATOM 662 O O . GLY A 1 88 ? 9.464 8.164 -5.803 1.00 94.62 88 GLY A O 1
ATOM 663 N N . SER A 1 89 ? 10.435 9.501 -4.282 1.00 96.19 89 SER A N 1
ATOM 664 C CA . SER A 1 89 ? 11.190 8.420 -3.632 1.00 96.19 89 SER A CA 1
ATOM 665 C C . SER A 1 89 ? 10.302 7.551 -2.733 1.00 96.19 89 SER A C 1
ATOM 667 O O . SER A 1 89 ? 9.201 7.963 -2.351 1.00 96.19 89 SER A O 1
ATOM 669 N N . LEU A 1 90 ? 10.797 6.375 -2.327 1.00 96.75 90 LEU A N 1
ATOM 670 C CA . LEU A 1 90 ? 10.163 5.562 -1.283 1.00 96.75 90 LEU A CA 1
ATOM 671 C C . LEU A 1 90 ? 9.854 6.406 -0.035 1.00 96.75 90 LEU A C 1
ATOM 673 O O . LEU A 1 90 ? 8.715 6.429 0.425 1.00 96.75 90 LEU A O 1
ATOM 677 N N . GLN A 1 91 ? 10.830 7.165 0.472 1.00 97.94 91 GLN A N 1
ATOM 678 C CA . GLN A 1 91 ? 10.649 7.965 1.686 1.00 97.94 91 GLN A CA 1
ATOM 679 C C . GLN A 1 91 ? 9.598 9.073 1.513 1.00 97.94 91 GLN A C 1
ATOM 681 O O . GLN A 1 91 ? 8.803 9.305 2.426 1.00 97.94 91 GLN A O 1
ATOM 686 N N . ASP A 1 92 ? 9.542 9.726 0.347 1.00 97.88 92 ASP A N 1
ATOM 687 C CA . ASP A 1 92 ? 8.506 10.728 0.050 1.00 97.88 92 ASP A CA 1
ATOM 688 C C . ASP A 1 92 ? 7.106 10.101 0.080 1.00 97.88 92 ASP A C 1
ATOM 690 O O . ASP A 1 92 ? 6.148 10.695 0.583 1.00 97.88 92 ASP A O 1
ATOM 694 N N . ASN A 1 93 ? 6.987 8.874 -0.434 1.00 98.12 93 ASN A N 1
ATOM 695 C CA . ASN A 1 93 ? 5.745 8.113 -0.433 1.00 98.12 93 ASN A CA 1
ATOM 696 C C . ASN A 1 93 ? 5.329 7.703 0.981 1.00 98.12 93 ASN A C 1
ATOM 698 O O . ASN A 1 93 ? 4.187 7.966 1.359 1.00 98.12 93 ASN A O 1
ATOM 702 N N . LEU A 1 94 ? 6.249 7.149 1.775 1.00 98.00 94 LEU A N 1
ATOM 703 C CA . LEU A 1 94 ? 5.995 6.774 3.168 1.00 98.00 94 LEU A CA 1
ATOM 704 C C . LEU A 1 94 ? 5.550 7.982 4.002 1.00 98.00 94 LEU A C 1
ATOM 706 O O . LEU A 1 94 ? 4.530 7.912 4.684 1.00 98.00 94 LEU A O 1
ATOM 710 N N . ASN A 1 95 ? 6.248 9.118 3.886 1.00 96.69 95 ASN A N 1
ATOM 711 C CA . ASN A 1 95 ? 5.890 10.354 4.590 1.00 96.69 95 ASN A CA 1
ATOM 712 C C . ASN A 1 95 ? 4.493 10.848 4.197 1.00 96.69 95 ASN A C 1
ATOM 714 O O . ASN A 1 95 ? 3.698 11.241 5.052 1.00 96.69 95 ASN A O 1
ATOM 718 N N . ARG A 1 96 ? 4.172 10.803 2.901 1.00 96.00 96 ARG A N 1
ATOM 719 C CA . ARG A 1 96 ? 2.861 11.205 2.389 1.00 96.00 96 ARG A CA 1
ATOM 720 C C . ARG A 1 96 ? 1.749 10.284 2.880 1.00 96.00 96 ARG A C 1
ATOM 722 O O . ARG A 1 96 ? 0.707 10.781 3.285 1.00 96.00 96 ARG A O 1
ATOM 729 N N . TRP A 1 97 ? 1.941 8.968 2.839 1.00 97.06 97 TRP A N 1
ATOM 730 C CA . TRP A 1 97 ? 0.938 8.005 3.299 1.00 97.06 97 TRP A CA 1
ATOM 731 C C . TRP A 1 97 ? 0.729 8.075 4.806 1.00 97.06 97 TRP A C 1
ATOM 733 O O . TRP A 1 97 ? -0.415 8.122 5.242 1.00 97.06 97 TRP A O 1
ATOM 743 N N . LYS A 1 98 ? 1.809 8.207 5.583 1.00 95.94 98 LYS A N 1
ATOM 744 C CA . LYS A 1 98 ? 1.743 8.495 7.018 1.00 95.94 98 LYS A CA 1
ATOM 745 C C . LYS A 1 98 ? 0.911 9.754 7.295 1.00 95.94 98 LYS A C 1
ATOM 747 O O . LYS A 1 98 ? -0.005 9.717 8.110 1.00 95.94 98 LYS A O 1
ATOM 752 N N . GLY A 1 99 ? 1.184 10.843 6.572 1.00 94.75 99 GLY A N 1
ATOM 753 C CA . GLY A 1 99 ? 0.429 12.093 6.685 1.00 94.75 99 GLY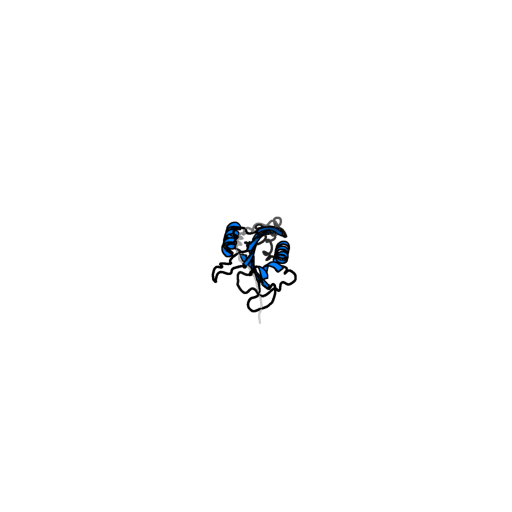 A CA 1
ATOM 754 C C . GLY A 1 99 ? -1.043 11.960 6.283 1.00 94.75 99 GLY A C 1
ATOM 755 O O . GLY A 1 99 ? -1.895 12.568 6.919 1.00 94.75 99 GLY A O 1
ATOM 756 N N . GLN A 1 100 ? -1.356 11.123 5.287 1.00 94.44 100 GLN A N 1
ATOM 757 C CA . GLN A 1 100 ? -2.735 10.862 4.861 1.00 94.44 100 GLN A CA 1
ATOM 758 C C . GLN A 1 100 ? -3.586 10.198 5.935 1.00 94.44 100 GLN A C 1
ATOM 760 O O . GLN A 1 100 ? -4.789 10.366 5.874 1.00 94.44 100 GLN A O 1
ATOM 765 N N . VAL A 1 101 ? -3.012 9.445 6.873 1.00 94.12 101 VAL A N 1
ATOM 766 C CA . VAL A 1 101 ? -3.763 8.838 7.990 1.00 94.12 101 VAL A CA 1
ATOM 767 C C . VAL A 1 101 ? -3.440 9.470 9.343 1.00 94.12 101 VAL A C 1
ATOM 769 O O . VAL A 1 101 ? -3.938 9.009 10.364 1.00 94.12 101 VAL A O 1
ATOM 772 N N . GLY A 1 102 ? -2.595 10.507 9.381 1.00 93.25 102 GLY A N 1
ATOM 773 C CA . GLY A 1 102 ? -2.149 11.124 10.633 1.00 93.25 102 GLY A CA 1
ATOM 774 C C . GLY A 1 102 ? -1.523 10.126 11.614 1.00 93.25 102 GLY A C 1
ATOM 775 O O . GLY A 1 102 ? -1.647 10.305 12.820 1.00 93.25 102 GLY A O 1
ATOM 776 N N . SER A 1 103 ? -0.911 9.051 11.110 1.00 92.75 103 SER A N 1
ATOM 777 C CA . SER A 1 103 ? -0.389 7.971 11.949 1.00 92.75 103 SER A CA 1
ATOM 778 C C . SER A 1 103 ? 0.989 8.336 12.489 1.00 92.75 103 SER A C 1
ATOM 780 O O . SER A 1 103 ? 1.876 8.708 11.721 1.00 92.75 103 SER A O 1
ATOM 782 N N . ASP A 1 104 ? 1.211 8.224 13.794 1.00 89.12 104 ASP A N 1
ATOM 783 C CA . ASP A 1 104 ? 2.526 8.519 14.370 1.00 89.12 104 ASP A CA 1
ATOM 784 C C . ASP A 1 104 ? 3.505 7.348 14.238 1.00 89.12 104 ASP A C 1
ATOM 786 O O . ASP A 1 104 ? 4.698 7.590 14.020 1.00 89.12 104 ASP A O 1
ATOM 790 N N . ASP A 1 105 ? 2.998 6.115 14.256 1.00 92.38 105 ASP A N 1
ATOM 791 C CA . ASP A 1 105 ? 3.787 4.881 14.323 1.00 92.38 105 ASP A CA 1
ATOM 792 C C . ASP A 1 105 ? 3.302 3.833 13.299 1.00 92.38 105 ASP A C 1
ATOM 794 O O . ASP A 1 105 ? 2.681 2.832 13.663 1.00 92.38 105 ASP A O 1
ATOM 798 N N . PRO A 1 106 ? 3.508 4.072 11.989 1.00 96.75 106 PRO A N 1
ATOM 799 C CA . PRO A 1 106 ? 3.171 3.085 10.973 1.00 96.75 106 PRO A CA 1
ATOM 800 C C . PRO A 1 106 ? 4.104 1.872 11.069 1.00 96.75 106 PRO A C 1
ATOM 802 O O . PRO A 1 106 ? 5.315 2.012 11.249 1.00 96.75 106 PRO A O 1
ATOM 805 N N . THR A 1 107 ? 3.567 0.675 10.846 1.00 98.50 107 THR A N 1
ATOM 806 C CA . THR A 1 107 ? 4.384 -0.532 10.693 1.00 98.50 107 THR A CA 1
ATOM 807 C C . THR A 1 107 ? 4.915 -0.620 9.268 1.00 98.50 107 THR A C 1
ATOM 809 O O . THR A 1 107 ? 4.175 -0.415 8.306 1.00 98.50 107 THR A O 1
ATOM 812 N N . LEU A 1 108 ? 6.203 -0.943 9.127 1.00 98.56 108 LEU A N 1
ATOM 813 C CA . LEU A 1 108 ? 6.837 -1.191 7.835 1.00 98.56 108 LEU A CA 1
ATOM 814 C C . LEU A 1 108 ? 7.233 -2.661 7.709 1.00 98.56 108 LEU A C 1
ATOM 816 O O . LEU A 1 108 ? 7.731 -3.269 8.655 1.00 98.56 108 LEU A O 1
ATOM 820 N N . THR A 1 109 ? 7.029 -3.244 6.533 1.00 98.75 109 THR A N 1
ATOM 821 C CA . THR A 1 109 ? 7.477 -4.606 6.219 1.00 98.75 109 THR A CA 1
ATOM 822 C C . THR A 1 109 ? 8.046 -4.659 4.812 1.00 98.75 109 THR A C 1
ATOM 824 O O . THR A 1 109 ? 7.443 -4.145 3.875 1.00 98.75 109 THR A O 1
ATOM 827 N N . GLU A 1 110 ? 9.200 -5.297 4.657 1.00 98.31 110 GLU A N 1
ATOM 828 C CA . GLU A 1 110 ? 9.890 -5.409 3.375 1.00 98.31 110 GLU A CA 1
ATOM 829 C C . GLU A 1 110 ? 9.790 -6.827 2.813 1.00 98.31 110 GLU A C 1
ATOM 831 O O . GLU A 1 110 ? 9.875 -7.818 3.543 1.00 98.31 110 GLU A O 1
ATOM 836 N N . TYR A 1 111 ? 9.646 -6.918 1.494 1.00 97.00 111 TYR A N 1
ATOM 837 C CA . TYR A 1 111 ? 9.627 -8.164 0.744 1.00 97.00 111 TYR A CA 1
ATOM 838 C C . TYR A 1 111 ? 10.564 -8.087 -0.452 1.00 97.00 111 TYR A C 1
ATOM 840 O O . TYR A 1 111 ? 10.751 -7.038 -1.069 1.00 97.00 111 TYR A O 1
ATOM 848 N N . THR A 1 112 ? 11.110 -9.242 -0.819 1.00 95.00 112 THR A N 1
ATOM 849 C CA . THR A 1 112 ? 11.694 -9.460 -2.140 1.00 95.00 112 THR A CA 1
ATOM 850 C C . THR A 1 112 ? 10.897 -10.555 -2.835 1.00 95.00 112 THR A C 1
ATOM 852 O O . THR A 1 112 ? 10.959 -11.711 -2.420 1.00 95.00 112 THR A O 1
ATOM 855 N N . ALA A 1 113 ? 10.148 -10.197 -3.875 1.00 88.69 113 ALA A N 1
ATOM 856 C CA . ALA A 1 113 ? 9.266 -11.103 -4.610 1.00 88.69 113 ALA A CA 1
ATOM 857 C C . ALA A 1 113 ? 9.704 -11.142 -6.075 1.00 88.69 113 ALA A C 1
ATOM 859 O O . ALA A 1 113 ? 9.781 -10.113 -6.744 1.00 88.69 113 ALA A O 1
ATOM 860 N N . ASN A 1 114 ? 10.152 -12.313 -6.533 1.00 89.25 114 ASN A N 1
ATOM 861 C CA . ASN A 1 114 ? 10.718 -12.504 -7.869 1.00 89.25 114 ASN A CA 1
ATOM 862 C C . ASN A 1 114 ? 11.798 -11.475 -8.257 1.00 89.25 114 ASN A C 1
ATOM 864 O O . ASN A 1 114 ? 11.928 -11.157 -9.431 1.00 89.25 114 ASN A O 1
ATOM 868 N N . GLY A 1 115 ? 12.569 -10.926 -7.311 1.00 89.06 115 GLY A N 1
ATOM 869 C CA . GLY A 1 115 ? 13.578 -9.886 -7.566 1.00 89.06 115 GLY A CA 1
ATOM 870 C C . GLY A 1 115 ? 13.039 -8.450 -7.648 1.00 89.06 115 GLY A C 1
ATOM 871 O O . GLY A 1 115 ? 13.781 -7.558 -8.045 1.00 89.06 115 GLY A O 1
ATOM 872 N N . LEU A 1 116 ? 11.769 -8.225 -7.312 1.00 92.31 116 LEU A N 1
ATOM 873 C CA . LEU A 1 116 ? 11.200 -6.911 -7.010 1.00 92.31 116 LEU A CA 1
ATOM 874 C C . LEU A 1 116 ? 11.382 -6.624 -5.523 1.00 92.31 116 LEU A C 1
ATOM 876 O O . LEU A 1 116 ? 11.206 -7.529 -4.707 1.00 92.31 116 LEU A O 1
ATOM 880 N N . LEU A 1 117 ? 11.698 -5.381 -5.179 1.00 95.00 117 LEU A N 1
ATOM 881 C CA . LEU A 1 117 ? 11.742 -4.919 -3.795 1.00 95.00 117 LEU A CA 1
ATOM 882 C C . LEU A 1 117 ? 10.418 -4.237 -3.480 1.00 95.00 117 LEU A C 1
ATOM 884 O O . LEU A 1 117 ? 9.997 -3.352 -4.219 1.00 95.00 117 LEU A O 1
ATOM 888 N N . ALA A 1 118 ? 9.755 -4.650 -2.407 1.00 97.44 118 ALA A N 1
ATOM 889 C CA . ALA A 1 118 ? 8.502 -4.049 -1.979 1.00 97.44 118 ALA A CA 1
ATOM 890 C C . ALA A 1 118 ? 8.583 -3.640 -0.511 1.00 97.44 118 ALA A C 1
ATOM 892 O O . ALA A 1 118 ? 8.857 -4.476 0.347 1.00 97.44 118 ALA A O 1
ATOM 893 N N . THR A 1 119 ? 8.282 -2.379 -0.219 1.00 98.62 119 THR A N 1
ATOM 894 C CA . THR A 1 119 ? 8.100 -1.888 1.151 1.00 98.62 119 THR A CA 1
ATOM 895 C C . THR A 1 119 ? 6.623 -1.616 1.372 1.00 98.62 119 THR A C 1
ATOM 897 O O . THR A 1 119 ? 6.031 -0.788 0.679 1.00 98.62 119 THR A O 1
ATOM 900 N N . VAL A 1 120 ? 6.031 -2.319 2.330 1.00 98.81 120 VAL A N 1
ATOM 901 C CA . VAL A 1 120 ? 4.640 -2.169 2.756 1.00 98.81 120 VAL A CA 1
ATOM 902 C C . VAL A 1 120 ? 4.591 -1.291 3.996 1.00 98.81 120 VAL A C 1
ATOM 904 O O . VAL A 1 120 ? 5.292 -1.556 4.967 1.00 98.81 120 VAL A O 1
ATOM 907 N N . LEU A 1 121 ? 3.745 -0.270 3.952 1.00 98.75 121 LEU A N 1
ATOM 908 C CA . LEU A 1 121 ? 3.311 0.531 5.084 1.00 98.75 121 LEU A CA 1
ATOM 909 C C . LEU A 1 121 ? 1.914 0.083 5.503 1.00 98.75 121 LEU A C 1
ATOM 911 O O . LEU A 1 121 ? 1.021 -0.025 4.663 1.00 98.75 121 LEU A O 1
ATOM 915 N N . ASP A 1 122 ? 1.745 -0.128 6.800 1.00 98.62 122 ASP A N 1
ATOM 916 C CA . ASP A 1 122 ? 0.474 -0.375 7.467 1.00 98.62 122 ASP A CA 1
ATOM 917 C C . ASP A 1 122 ? 0.283 0.686 8.547 1.00 98.62 122 ASP A C 1
ATOM 919 O O . ASP A 1 122 ? 1.104 0.822 9.459 1.00 98.62 122 ASP A O 1
ATOM 923 N N . ALA A 1 123 ? -0.754 1.500 8.395 1.00 98.06 123 ALA A N 1
ATOM 924 C CA . ALA A 1 123 ? -0.961 2.658 9.239 1.00 98.06 123 A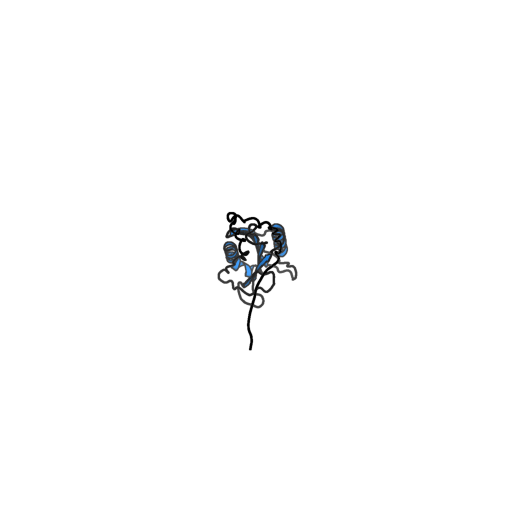LA A CA 1
ATOM 925 C C . ALA A 1 123 ? -2.440 2.860 9.551 1.00 98.06 123 ALA A C 1
ATOM 927 O O . ALA A 1 123 ? -3.278 2.886 8.649 1.00 98.06 123 ALA A O 1
ATOM 928 N N . GLU A 1 124 ? -2.737 3.069 10.828 1.00 96.56 124 GLU A N 1
ATOM 929 C CA . GLU A 1 124 ? -4.067 3.413 11.325 1.00 96.56 124 GLU A CA 1
ATOM 930 C C . GLU A 1 124 ? -4.092 4.851 11.853 1.00 96.56 124 GLU A C 1
ATOM 932 O O . GLU A 1 124 ? -3.073 5.371 12.327 1.00 96.56 124 GLU A O 1
ATOM 937 N N . GLY A 1 125 ? -5.256 5.494 11.763 1.00 95.44 125 GLY A N 1
ATOM 938 C CA . GLY A 1 125 ? -5.486 6.834 12.294 1.00 95.44 125 GLY A CA 1
ATOM 939 C C . GLY A 1 125 ? -6.695 7.523 11.666 1.00 95.44 125 GLY A C 1
ATOM 940 O O . GLY A 1 125 ? -7.714 6.897 11.375 1.00 95.44 125 GLY A O 1
ATOM 941 N N . THR A 1 126 ? -6.582 8.832 11.463 1.00 94.44 126 THR A N 1
ATOM 942 C CA . THR A 1 126 ? -7.623 9.647 10.833 1.00 94.44 126 THR A CA 1
ATOM 943 C C . THR A 1 126 ? -7.233 9.937 9.394 1.00 94.44 126 THR A C 1
ATOM 945 O O . THR A 1 126 ? -6.301 10.703 9.141 1.00 94.44 126 THR A O 1
ATOM 948 N N . TYR A 1 127 ? -7.955 9.350 8.438 1.00 90.75 127 TYR A N 1
ATOM 949 C CA . TYR A 1 127 ? -7.692 9.580 7.026 1.00 90.75 127 TYR A CA 1
ATOM 950 C C . TYR A 1 127 ? -8.079 11.005 6.623 1.00 90.75 127 TYR A C 1
ATOM 952 O O . TYR A 1 127 ? -9.240 11.397 6.688 1.00 90.75 127 TYR A O 1
ATOM 960 N N . GLN A 1 128 ? -7.089 11.777 6.193 1.00 86.44 128 GLN A N 1
ATOM 961 C CA . GLN A 1 128 ? -7.193 13.107 5.611 1.00 86.44 128 GLN A CA 1
ATOM 962 C C . GLN A 1 128 ? -6.621 13.048 4.190 1.00 86.44 128 GLN A C 1
ATOM 964 O O . GLN A 1 128 ? -5.468 13.397 3.918 1.00 86.44 128 GLN A O 1
ATOM 969 N N . GLY A 1 129 ? -7.427 12.515 3.271 1.00 71.50 129 GLY A N 1
ATOM 970 C CA . GLY A 1 129 ? -7.107 12.476 1.847 1.00 71.50 129 GLY A CA 1
ATOM 971 C C . GLY A 1 129 ? -7.065 13.867 1.204 1.00 71.50 129 GLY A C 1
ATOM 972 O O . GLY A 1 129 ? -7.331 14.888 1.828 1.00 71.50 129 GLY A O 1
ATOM 973 N N . MET A 1 130 ? -6.754 13.918 -0.094 1.00 64.38 130 MET A N 1
ATOM 974 C CA . MET A 1 130 ? -6.631 15.195 -0.819 1.00 64.38 130 MET A CA 1
ATOM 975 C C . MET A 1 130 ? -7.972 15.913 -1.041 1.00 64.38 130 MET A C 1
ATOM 977 O O . MET A 1 130 ? -7.985 17.119 -1.271 1.00 64.38 130 MET A O 1
ATOM 981 N N . THR A 1 131 ? -9.087 15.182 -1.010 1.00 58.41 131 THR A N 1
ATOM 982 C CA . THR A 1 131 ? -10.433 15.700 -1.285 1.00 58.41 131 THR A CA 1
ATOM 983 C C . THR A 1 131 ? -11.447 14.918 -0.453 1.00 58.4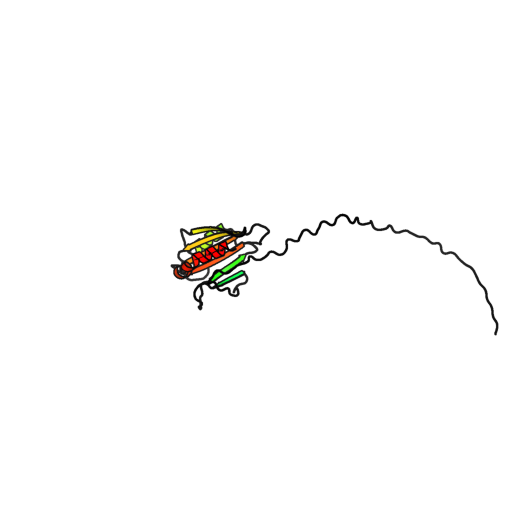1 131 THR A C 1
ATOM 985 O O . THR A 1 131 ? -11.905 13.857 -0.875 1.00 58.41 131 THR A O 1
ATOM 988 N N . GLY A 1 132 ? -11.769 15.390 0.745 1.00 67.31 132 GLY A N 1
ATOM 989 C CA . GLY A 1 132 ? -12.764 14.734 1.587 1.00 67.31 132 GLY A CA 1
ATOM 990 C C . GLY A 1 132 ? -12.761 15.245 3.016 1.00 67.31 132 GLY A C 1
ATOM 991 O O . GLY A 1 132 ? -11.853 15.964 3.433 1.00 67.31 132 GLY A O 1
ATOM 992 N N . GLU A 1 133 ? -13.802 14.867 3.746 1.00 80.69 133 GLU A N 1
ATOM 993 C CA . GLU A 1 133 ? -13.852 15.020 5.194 1.00 80.69 133 GLU A CA 1
ATOM 994 C C . GLU A 1 133 ? -12.895 14.026 5.854 1.00 80.69 133 GLU A C 1
ATOM 996 O O . GLU A 1 133 ? -12.608 12.958 5.310 1.00 80.69 133 GLU A O 1
ATOM 1001 N N . ALA A 1 134 ? -12.381 14.400 7.023 1.00 87.62 134 ALA A N 1
ATOM 1002 C CA . ALA A 1 134 ? -11.532 13.525 7.810 1.00 87.62 134 ALA A CA 1
ATOM 1003 C C . ALA A 1 134 ? -12.323 12.287 8.266 1.00 87.62 134 ALA A C 1
ATOM 1005 O O . ALA A 1 134 ? -13.441 12.418 8.763 1.00 87.62 134 ALA A O 1
ATOM 1006 N N . GLN A 1 135 ? -11.739 11.099 8.121 1.00 89.62 135 GLN A N 1
ATOM 1007 C CA . GLN A 1 135 ? -12.364 9.832 8.506 1.00 89.62 135 GLN A CA 1
ATOM 1008 C C . GLN A 1 135 ? -11.578 9.196 9.651 1.00 89.62 135 GLN A C 1
ATOM 1010 O O . GLN A 1 135 ? -10.486 8.663 9.450 1.00 89.62 135 GLN A O 1
ATOM 1015 N N . GLU A 1 136 ? -12.107 9.274 10.869 1.00 93.81 136 GLU A N 1
ATOM 1016 C CA . GLU A 1 136 ? -11.515 8.601 12.030 1.00 93.81 136 GLU A CA 1
ATOM 1017 C C . GLU A 1 136 ? -11.608 7.076 11.902 1.00 93.81 136 GLU A C 1
ATOM 1019 O O . GLU A 1 136 ? -12.469 6.555 11.193 1.00 93.81 136 GLU A O 1
ATOM 1024 N N . GLY A 1 137 ? -10.714 6.358 12.589 1.00 94.94 137 GLY A N 1
ATOM 1025 C CA . GLY A 1 137 ? -10.713 4.893 12.581 1.00 94.94 137 GLY A CA 1
ATOM 1026 C C . GLY A 1 137 ? -10.461 4.312 11.191 1.00 94.94 137 GLY A C 1
ATOM 1027 O O . GLY A 1 137 ? -11.081 3.320 10.819 1.00 94.94 137 GLY A O 1
ATOM 1028 N N . SER A 1 138 ? -9.597 4.958 10.409 1.00 95.56 138 SER A N 1
ATOM 1029 C CA . SER A 1 138 ? -9.197 4.506 9.080 1.00 95.56 138 SER A CA 1
ATOM 1030 C C . SER A 1 138 ? -7.883 3.742 9.126 1.00 95.56 138 SER A C 1
ATOM 1032 O O . SER A 1 138 ? -7.002 4.045 9.934 1.00 95.56 138 SER A O 1
ATOM 1034 N N . ARG A 1 139 ? -7.708 2.828 8.170 1.00 97.00 139 ARG A N 1
ATOM 1035 C CA . ARG A 1 139 ? -6.457 2.104 7.941 1.00 97.00 139 ARG A CA 1
ATOM 1036 C C . ARG A 1 139 ? -6.021 2.216 6.491 1.00 97.00 139 ARG A C 1
ATOM 1038 O O . ARG A 1 139 ? -6.839 2.173 5.571 1.00 97.00 139 ARG A O 1
ATOM 1045 N N . LEU A 1 140 ? -4.717 2.343 6.291 1.00 97.75 140 LEU A N 1
ATOM 1046 C CA . LEU A 1 140 ? -4.073 2.364 4.989 1.00 97.75 140 LEU A CA 1
ATOM 1047 C C . LEU A 1 140 ? -2.988 1.290 4.933 1.00 97.75 140 LEU A C 1
ATOM 1049 O O . LEU A 1 140 ? -1.978 1.392 5.626 1.00 97.75 140 LEU A O 1
ATOM 1053 N N . LEU A 1 141 ? -3.172 0.326 4.031 1.00 98.69 141 LEU A N 1
ATOM 1054 C CA . LEU A 1 141 ? -2.101 -0.536 3.542 1.00 98.69 141 LEU A CA 1
ATOM 1055 C C . LEU A 1 141 ? -1.583 0.045 2.227 1.00 98.69 141 LEU A C 1
ATOM 1057 O O . LEU A 1 141 ? -2.360 0.300 1.300 1.00 98.69 141 LEU A O 1
ATOM 1061 N N . ALA A 1 142 ? -0.277 0.273 2.128 1.00 98.62 142 ALA A N 1
ATOM 1062 C CA . ALA A 1 142 ? 0.341 0.822 0.929 1.00 98.62 142 ALA A CA 1
ATOM 1063 C C . ALA A 1 142 ? 1.709 0.192 0.665 1.00 98.62 142 ALA A C 1
ATOM 1065 O O . ALA A 1 142 ? 2.608 0.294 1.489 1.00 98.62 142 ALA A O 1
ATOM 1066 N N . ALA A 1 143 ? 1.887 -0.417 -0.503 1.00 98.62 143 ALA A N 1
ATOM 1067 C CA . ALA A 1 143 ? 3.168 -0.937 -0.952 1.00 98.62 143 ALA A CA 1
ATOM 1068 C C . ALA A 1 143 ? 3.796 -0.008 -1.993 1.00 98.62 143 ALA A C 1
ATOM 1070 O O . ALA A 1 143 ? 3.114 0.449 -2.914 1.00 98.62 143 ALA A O 1
ATOM 1071 N N . TYR A 1 144 ? 5.099 0.224 -1.869 1.00 98.25 144 TYR A N 1
ATOM 1072 C CA . TYR A 1 144 ? 5.944 0.808 -2.906 1.00 98.25 144 TYR A CA 1
ATOM 1073 C C . TYR A 1 144 ? 6.824 -0.302 -3.475 1.00 98.25 144 TYR A C 1
ATOM 1075 O O . TYR A 1 144 ? 7.581 -0.920 -2.728 1.00 98.25 144 TYR A O 1
ATOM 1083 N N . VAL A 1 145 ? 6.678 -0.588 -4.768 1.00 96.69 145 VAL A N 1
ATOM 1084 C CA . VAL A 1 145 ? 7.340 -1.714 -5.432 1.00 96.69 145 VAL A CA 1
ATOM 1085 C C . VAL A 1 145 ? 8.303 -1.192 -6.486 1.00 96.69 145 VAL A C 1
ATOM 1087 O O . VAL A 1 145 ? 7.901 -0.541 -7.456 1.00 96.69 145 VAL A O 1
ATOM 1090 N N . GLU A 1 146 ? 9.571 -1.528 -6.303 1.00 93.19 146 GLU A N 1
ATOM 1091 C CA . GLU A 1 146 ? 10.674 -1.184 -7.185 1.00 93.19 146 GLU A CA 1
ATOM 1092 C C . GLU A 1 146 ? 11.131 -2.414 -7.963 1.00 93.19 146 GLU A C 1
ATOM 1094 O O . GLU A 1 146 ? 11.288 -3.515 -7.425 1.00 93.19 146 GLU A O 1
ATOM 1099 N N . SER A 1 147 ? 11.385 -2.209 -9.252 1.00 84.62 147 SER A N 1
ATOM 1100 C CA . SER A 1 147 ? 12.067 -3.187 -10.085 1.00 84.62 147 SER A CA 1
ATOM 1101 C C . SER A 1 147 ? 13.528 -2.776 -10.261 1.00 84.62 147 SER A C 1
ATOM 1103 O O . SER A 1 147 ? 13.802 -1.593 -10.472 1.00 84.62 147 SER A O 1
ATOM 1105 N N . PRO A 1 148 ? 14.478 -3.729 -10.276 1.00 78.50 148 PRO A N 1
ATOM 1106 C CA . PRO A 1 148 ? 15.822 -3.465 -10.762 1.00 78.50 148 PRO A CA 1
ATOM 1107 C C . PRO A 1 148 ? 15.781 -2.825 -12.152 1.00 78.50 148 PRO A C 1
ATOM 1109 O O . PRO A 1 148 ? 14.922 -3.165 -12.980 1.00 78.50 148 PRO A O 1
ATOM 1112 N N . ALA A 1 149 ? 16.722 -1.912 -12.397 1.00 72.00 149 ALA A N 1
ATOM 1113 C CA . ALA A 1 149 ? 16.827 -1.189 -13.656 1.00 72.00 149 ALA A CA 1
ATOM 1114 C C . ALA A 1 149 ? 16.857 -2.157 -14.852 1.00 72.00 149 ALA A C 1
ATOM 1116 O O . ALA A 1 149 ? 17.620 -3.124 -14.865 1.00 72.00 149 ALA A O 1
ATOM 1117 N N . GLY A 1 150 ? 16.020 -1.885 -15.856 1.00 66.56 150 GLY A N 1
ATOM 1118 C CA . GLY A 1 150 ? 15.957 -2.655 -17.101 1.00 66.56 150 GLY A CA 1
ATOM 1119 C C . GLY A 1 150 ? 15.012 -3.861 -17.096 1.00 66.56 150 GLY A C 1
ATOM 1120 O O . GLY A 1 150 ? 14.879 -4.502 -18.134 1.00 66.56 150 GLY A O 1
ATOM 1121 N N . ARG A 1 151 ? 14.334 -4.172 -15.979 1.00 75.94 151 ARG A N 1
ATOM 1122 C CA . ARG A 1 151 ? 13.313 -5.236 -15.942 1.00 75.94 151 ARG A CA 1
ATOM 1123 C C . ARG A 1 151 ? 11.888 -4.700 -16.113 1.00 75.94 151 ARG A C 1
ATOM 1125 O O . ARG A 1 151 ? 11.140 -5.234 -16.925 1.00 75.94 151 ARG A O 1
ATOM 1132 N N . VAL A 1 152 ? 11.526 -3.655 -15.373 1.00 77.31 152 VAL A N 1
ATOM 1133 C CA . VAL A 1 152 ? 10.276 -2.901 -15.540 1.00 77.31 152 VAL A CA 1
ATOM 1134 C C . VAL A 1 152 ? 10.589 -1.425 -15.335 1.00 77.31 152 VAL A C 1
ATOM 1136 O O . VAL A 1 152 ? 11.354 -1.086 -14.433 1.00 77.31 152 VAL A O 1
ATOM 1139 N N . ASP A 1 153 ? 10.019 -0.559 -16.168 1.00 83.94 153 ASP A N 1
ATOM 1140 C CA . ASP A 1 153 ? 10.193 0.884 -16.019 1.00 83.94 153 ASP A CA 1
ATOM 1141 C C . ASP A 1 153 ? 9.400 1.413 -14.827 1.00 83.94 153 ASP A C 1
ATOM 1143 O O . ASP A 1 153 ? 8.250 1.022 -14.598 1.00 83.94 153 ASP A O 1
ATOM 1147 N N . GLY A 1 154 ? 9.994 2.365 -14.112 1.00 88.62 154 GLY A N 1
ATOM 1148 C CA . GLY A 1 154 ? 9.328 3.079 -13.036 1.00 88.62 154 GLY A CA 1
ATOM 1149 C C . GLY A 1 154 ? 9.017 2.208 -11.820 1.00 88.62 154 GLY A C 1
ATOM 1150 O O . GLY A 1 154 ? 9.760 1.288 -11.481 1.00 88.62 154 GLY A O 1
ATOM 1151 N N . VAL A 1 155 ? 7.923 2.537 -11.133 1.00 93.25 155 VAL A N 1
ATOM 1152 C CA . VAL A 1 155 ? 7.524 1.893 -9.871 1.00 93.25 155 VAL A CA 1
ATOM 1153 C C . VAL A 1 155 ? 6.036 1.588 -9.850 1.00 93.25 155 VAL A C 1
ATOM 1155 O O . VAL A 1 155 ? 5.250 2.228 -10.554 1.00 93.25 155 VAL A O 1
ATOM 1158 N N . TYR A 1 156 ? 5.635 0.640 -9.008 1.00 94.81 156 TYR A N 1
ATOM 1159 C CA . TYR A 1 156 ? 4.227 0.404 -8.709 1.00 94.81 156 TYR A CA 1
ATOM 1160 C C . TYR A 1 156 ? 3.906 0.863 -7.295 1.00 94.81 156 TYR A C 1
ATOM 1162 O O . TYR A 1 156 ? 4.692 0.677 -6.369 1.00 94.81 156 TYR A O 1
ATOM 1170 N N . THR A 1 157 ? 2.717 1.429 -7.122 1.00 96.94 157 THR A N 1
ATOM 1171 C CA . THR A 1 157 ? 2.127 1.622 -5.796 1.00 96.94 157 THR A CA 1
ATOM 1172 C C . THR A 1 157 ? 0.869 0.783 -5.692 1.00 96.94 157 THR A C 1
ATOM 1174 O O . THR A 1 157 ? 0.011 0.873 -6.573 1.00 96.94 157 THR A O 1
ATOM 1177 N N . ILE A 1 158 ? 0.736 0.010 -4.621 1.00 97.88 158 ILE A N 1
ATOM 1178 C CA . ILE A 1 158 ? -0.428 -0.845 -4.375 1.00 97.88 158 ILE A CA 1
ATOM 1179 C C . ILE A 1 158 ? -1.077 -0.355 -3.091 1.00 97.88 158 ILE A C 1
ATOM 1181 O O . ILE A 1 158 ? -0.402 -0.308 -2.070 1.00 97.88 158 ILE A O 1
ATOM 1185 N N . LYS A 1 159 ? -2.347 0.053 -3.124 1.00 97.62 159 LYS A N 1
ATOM 1186 C CA . LYS A 1 159 ? -3.015 0.643 -1.954 1.00 97.62 159 LYS A CA 1
ATOM 1187 C C . LYS A 1 159 ? -4.359 -0.009 -1.667 1.00 97.62 159 LYS A C 1
ATOM 1189 O O . LYS A 1 159 ? -5.117 -0.259 -2.600 1.00 97.62 159 LYS A O 1
ATOM 1194 N N . MET A 1 160 ? -4.653 -0.187 -0.382 1.00 97.19 160 MET A N 1
ATOM 1195 C CA . MET A 1 160 ? -5.964 -0.527 0.171 1.00 97.19 160 MET A CA 1
ATOM 1196 C C . MET A 1 160 ? -6.251 0.434 1.327 1.00 97.19 160 MET A C 1
ATOM 1198 O O . MET A 1 160 ? -5.432 0.563 2.236 1.00 97.19 160 MET A O 1
ATOM 1202 N N . SER A 1 161 ? -7.382 1.132 1.284 1.00 94.81 161 SER A N 1
ATOM 1203 C CA . SER A 1 161 ? -7.762 2.098 2.319 1.00 94.81 161 SER A CA 1
ATOM 1204 C C . SER A 1 161 ? -9.262 2.091 2.562 1.00 94.81 161 SER A C 1
ATOM 1206 O O . SER A 1 161 ? -10.026 2.128 1.598 1.00 94.81 161 SER A O 1
ATOM 1208 N N . GLY A 1 162 ? -9.656 2.114 3.829 1.00 93.56 162 GLY A N 1
ATOM 1209 C CA . GLY A 1 162 ? -11.041 2.134 4.299 1.00 93.56 162 GLY A CA 1
ATOM 1210 C C . GLY A 1 162 ? -11.069 2.269 5.819 1.00 93.56 162 GLY A C 1
ATOM 1211 O O . GLY A 1 162 ? -10.048 2.624 6.422 1.00 93.56 162 GLY A O 1
ATOM 1212 N N . SER A 1 163 ? -12.204 1.961 6.449 1.00 94.44 163 SER A N 1
ATOM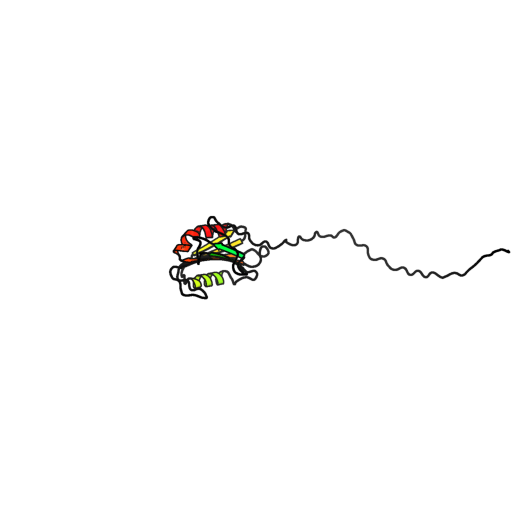 1213 C CA . SER A 1 163 ? -12.229 1.852 7.911 1.00 94.44 163 SER A CA 1
ATOM 1214 C C . SER A 1 163 ? -11.297 0.727 8.387 1.00 94.44 163 SER A C 1
ATOM 1216 O O . SER A 1 163 ? -11.076 -0.262 7.680 1.00 94.44 163 SER A O 1
ATOM 1218 N N . SER A 1 164 ? -10.740 0.853 9.591 1.00 95.69 164 SER A N 1
ATOM 1219 C CA . SER A 1 164 ? -9.891 -0.186 10.184 1.00 95.69 164 SER A CA 1
ATOM 1220 C C . SER A 1 164 ? -10.628 -1.520 10.285 1.00 95.69 164 SER A C 1
ATOM 1222 O O . SER A 1 164 ? -10.026 -2.567 10.051 1.00 95.69 164 SER A O 1
ATOM 1224 N N . GLU A 1 165 ? -11.932 -1.494 10.571 1.00 94.94 165 GLU A N 1
ATOM 1225 C CA . GLU A 1 165 ? -12.774 -2.692 10.638 1.00 94.94 165 GLU A CA 1
ATOM 1226 C C . GLU A 1 165 ? -12.882 -3.399 9.282 1.00 94.94 165 GLU A C 1
ATOM 1228 O O . GLU A 1 165 ? -12.740 -4.620 9.218 1.00 94.94 165 GLU A O 1
ATOM 1233 N N . GLU A 1 166 ? -13.064 -2.650 8.192 1.00 94.50 166 GLU A N 1
ATOM 1234 C CA . GLU A 1 166 ? -13.155 -3.220 6.844 1.00 94.50 166 GLU A CA 1
ATOM 1235 C C . GLU A 1 166 ? -11.810 -3.739 6.335 1.00 94.50 166 GLU A C 1
ATOM 1237 O O . GLU A 1 166 ? -11.780 -4.750 5.638 1.00 94.50 166 GLU A O 1
ATOM 1242 N N . VAL A 1 167 ? -10.698 -3.071 6.665 1.00 96.50 167 VAL A N 1
ATOM 1243 C CA . VAL A 1 167 ? -9.358 -3.427 6.163 1.00 96.50 167 VAL A CA 1
ATOM 1244 C C . VAL A 1 167 ? -8.745 -4.598 6.932 1.00 96.50 167 VAL A C 1
ATOM 1246 O O . VAL A 1 167 ? -8.086 -5.444 6.325 1.00 96.50 167 VAL A O 1
ATOM 1249 N N . THR A 1 168 ? -8.961 -4.681 8.250 1.00 97.06 168 THR A N 1
ATOM 1250 C CA . THR A 1 168 ? -8.302 -5.665 9.134 1.00 97.06 168 THR A CA 1
ATOM 1251 C C . THR A 1 168 ? -8.388 -7.116 8.631 1.00 97.06 168 THR A C 1
ATOM 1253 O O . THR A 1 168 ? -7.351 -7.784 8.611 1.00 97.06 168 THR A O 1
ATOM 1256 N N . PRO A 1 169 ? -9.547 -7.627 8.167 1.00 96.81 169 PRO A N 1
ATOM 1257 C CA . PRO A 1 169 ? -9.655 -9.001 7.670 1.00 96.81 169 PRO A CA 1
ATOM 1258 C C . PRO A 1 169 ? -8.790 -9.306 6.438 1.00 96.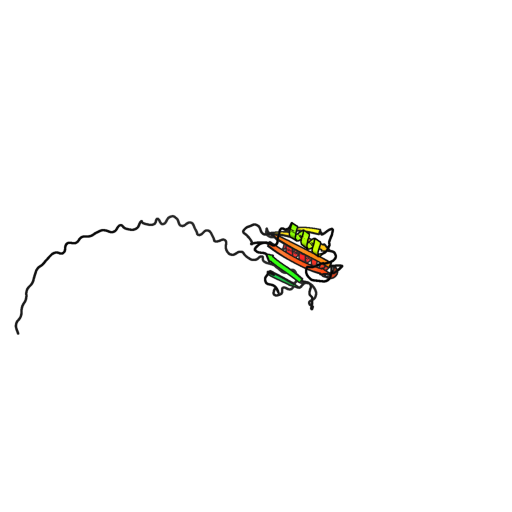81 169 PRO A C 1
ATOM 1260 O O . PRO A 1 169 ? -8.522 -10.472 6.155 1.00 96.81 169 PRO A O 1
ATOM 1263 N N . TRP A 1 170 ? -8.348 -8.282 5.701 1.00 97.50 170 TRP A N 1
ATOM 1264 C CA . TRP A 1 170 ? -7.622 -8.435 4.438 1.00 97.50 170 TRP A CA 1
ATOM 1265 C C . TRP A 1 170 ? -6.113 -8.238 4.559 1.00 97.50 170 TRP A C 1
ATOM 1267 O O . TRP A 1 170 ? -5.408 -8.522 3.589 1.00 97.50 170 TRP A O 1
ATOM 1277 N N . VAL A 1 171 ? -5.610 -7.807 5.721 1.00 98.12 171 VAL A N 1
ATOM 1278 C CA . VAL A 1 171 ? -4.187 -7.494 5.950 1.00 98.12 171 VAL A CA 1
ATOM 1279 C C . VAL A 1 171 ? -3.293 -8.656 5.528 1.00 98.12 171 VAL A C 1
ATOM 1281 O O . VAL A 1 171 ? -2.412 -8.484 4.690 1.00 98.12 171 VAL A O 1
ATOM 1284 N N . GLU A 1 172 ? -3.559 -9.866 6.023 1.00 98.06 172 GLU A N 1
ATOM 1285 C CA . GLU A 1 172 ? -2.756 -11.043 5.675 1.00 98.06 172 GLU A CA 1
ATOM 1286 C C . GLU A 1 172 ? -2.781 -11.326 4.164 1.00 98.06 172 GLU A C 1
ATOM 1288 O O . GLU A 1 172 ? -1.728 -11.478 3.545 1.00 98.06 172 GLU A O 1
ATOM 1293 N N . SER A 1 173 ? -3.962 -11.291 3.536 1.00 98.00 173 SER A N 1
ATOM 1294 C CA . SER A 1 173 ? -4.095 -11.510 2.087 1.00 98.00 173 SER A CA 1
ATOM 1295 C C . SER A 1 173 ? -3.396 -10.435 1.246 1.00 98.00 173 SER A C 1
ATOM 1297 O O . SER A 1 173 ? -2.894 -10.733 0.163 1.00 98.00 173 SER A O 1
ATOM 1299 N N . PHE A 1 174 ? -3.312 -9.199 1.750 1.00 98.50 174 PHE A N 1
ATOM 1300 C CA . PHE A 1 174 ? -2.554 -8.127 1.116 1.00 98.50 174 PHE A CA 1
ATOM 1301 C C . PHE A 1 174 ? -1.057 -8.434 1.152 1.00 98.50 174 PHE A C 1
ATOM 1303 O O . PHE A 1 174 ? -0.386 -8.328 0.130 1.00 98.50 174 PHE A O 1
ATOM 1310 N N . HIS A 1 175 ? -0.528 -8.886 2.290 1.00 98.25 175 HIS A N 1
ATOM 1311 C CA . HIS A 1 175 ? 0.869 -9.309 2.373 1.00 98.25 175 HIS A CA 1
ATOM 1312 C C . HIS A 1 175 ? 1.168 -10.510 1.462 1.00 98.25 175 HIS A C 1
ATOM 1314 O O . HIS A 1 175 ? 2.204 -10.517 0.799 1.00 98.25 175 HIS A O 1
ATOM 1320 N N . GLU A 1 176 ? 0.266 -11.490 1.361 1.00 97.31 176 GLU A N 1
ATOM 1321 C CA . GLU A 1 176 ? 0.406 -12.601 0.406 1.00 97.31 176 GLU A CA 1
ATOM 1322 C C . GLU A 1 176 ? 0.387 -12.128 -1.053 1.00 97.31 176 GLU A C 1
ATOM 1324 O O . GLU A 1 176 ? 1.191 -12.598 -1.859 1.00 97.31 176 GLU A O 1
ATOM 1329 N N . PHE A 1 177 ? -0.448 -11.139 -1.388 1.00 97.75 177 PHE A N 1
ATOM 1330 C CA . PHE A 1 177 ? -0.432 -10.514 -2.711 1.00 97.75 177 PHE A CA 1
ATOM 1331 C C . PHE A 1 177 ? 0.933 -9.895 -3.035 1.00 97.75 177 PHE A C 1
ATOM 1333 O O . PHE A 1 177 ? 1.465 -10.120 -4.120 1.00 97.75 177 PHE A O 1
ATOM 1340 N N . ILE A 1 178 ? 1.538 -9.171 -2.085 1.00 97.62 178 ILE A N 1
ATOM 1341 C CA . ILE A 1 178 ? 2.866 -8.563 -2.268 1.00 97.62 178 ILE A CA 1
ATOM 1342 C C . ILE A 1 178 ? 3.972 -9.622 -2.387 1.00 97.62 178 ILE A C 1
ATOM 1344 O O . ILE A 1 178 ? 4.894 -9.460 -3.185 1.00 97.62 178 ILE A O 1
ATOM 1348 N N . LYS A 1 179 ? 3.889 -10.725 -1.636 1.00 95.56 179 LYS A N 1
ATOM 1349 C CA . LYS A 1 179 ? 4.846 -11.842 -1.742 1.00 95.56 179 LYS A CA 1
ATOM 1350 C C . LYS A 1 179 ? 4.748 -12.585 -3.078 1.00 95.56 179 LYS A C 1
ATOM 1352 O O . LYS A 1 179 ? 5.726 -13.206 -3.488 1.00 95.56 179 LYS A O 1
ATOM 1357 N N . GLY A 1 180 ? 3.580 -12.548 -3.722 1.00 93.31 180 GLY A N 1
ATOM 1358 C CA . GLY A 1 180 ? 3.294 -13.229 -4.985 1.00 93.31 180 GLY A CA 1
ATOM 1359 C C . GLY A 1 180 ? 3.671 -12.461 -6.257 1.00 93.31 180 GLY A C 1
ATOM 1360 O O . GLY A 1 180 ? 3.463 -13.005 -7.342 1.00 93.31 180 GLY A O 1
ATOM 1361 N N . LEU A 1 181 ? 4.185 -11.227 -6.137 1.00 90.88 181 LEU A N 1
ATOM 1362 C CA . LEU A 1 181 ? 4.634 -10.396 -7.267 1.00 90.88 181 LEU A CA 1
ATOM 1363 C C . LEU A 1 181 ? 5.796 -11.023 -8.047 1.00 90.88 181 LEU A C 1
ATOM 1365 O O . LEU A 1 181 ? 6.659 -11.680 -7.425 1.00 90.88 181 LEU A O 1
#

Foldseek 3Di:
DDDDDDDDDDDDDDDDDDDDDDDDDDDPPDDPDPPPPPPDQDDDDFDADPQWAWDDDPDPQFPTKTFHDDDDPDTWIKTKGFDLPEDDDPVVVVVVVCVQFVFPDWDWDWDQAPQKIKIWTWGHHWGDDPDDDIRGQKIKIKIWIDHPPPNHGYIMIIITIDHVVRCVVCVVVVVVSVNND

Radius of gyration: 35.05 Å; chains: 1; bounding box: 59×32×129 Å

pLDDT: mean 81.01, std 20.57, range [33.91, 98.81]

Secondary structure (DSSP, 8-state):
------------------PPPPPPPPPS---PPPP------PPPP-PPPTT-EEE--SSTTEEEEEEESS-SSS-EEEEEEEETT--S-HHHHHHHHHHHHT-SS-EEEEEEETTEEEEEEEEEEEE--SSS--EEEEEEEEEEEEPPTTTSSSEEEEEEEEEHHHHGGGHHHHHHHHHT-